Protein AF-A0A956WXZ6-F1 (afdb_monomer_lite)

Foldseek 3Di:
DLVVLLVCLVVLCPDPDPVSPLLSVQLVCLLVVCVVVQVDPVVSVGPHDPVRSVVSSVVSSVVSVVVVVVVD

Sequence (72 aa):
PMAMILAGASLLSHIESNDARLASRAIYESTLEAVYDGFATADLGGPTRTDEFTGEVIRRVRTKIEIWSSLT

Secondary structure (DSSP, 8-state):
-HHHHHHHHHHHHTSS-HHHHHHHHHHHHHHHHHHHTT--BGGGT--B-HHHHHHHHHHHHHHHHHHHHH--

pLDDT: mean 96.46, std 4.79, range [61.94, 98.75]

Structure (mmCIF, N/CA/C/O backbone):
data_AF-A0A956WXZ6-F1
#
_entry.id   AF-A0A956WXZ6-F1
#
loop_
_atom_site.group_PDB
_atom_site.id
_atom_site.type_symbol
_atom_site.label_atom_id
_atom_site.label_alt_id
_atom_site.label_comp_id
_atom_site.label_asym_id
_atom_site.label_entity_id
_atom_site.label_seq_id
_atom_site.pdbx_PDB_ins_code
_atom_site.Cartn_x
_atom_site.Cartn_y
_atom_site.Cartn_z
_atom_site.occupancy
_atom_site.B_iso_or_equiv
_atom_site.auth_seq_id
_atom_site.auth_comp_id
_atom_site.auth_asym_id
_atom_site.auth_atom_id
_atom_site.pdbx_PDB_model_num
ATOM 1 N N . PRO A 1 1 ? 2.041 7.280 -8.016 1.00 95.56 1 PRO A N 1
ATOM 2 C CA . PRO A 1 1 ? 0.855 7.488 -7.127 1.00 95.56 1 PRO A CA 1
ATOM 3 C C . PRO A 1 1 ? 1.090 7.133 -5.645 1.00 95.56 1 PRO A C 1
ATOM 5 O O . PRO A 1 1 ? 0.315 7.567 -4.797 1.00 95.56 1 PRO A O 1
ATOM 8 N N . MET A 1 2 ? 2.151 6.375 -5.339 1.00 97.25 2 MET A N 1
ATOM 9 C CA . MET A 1 2 ? 2.489 5.884 -3.999 1.00 97.25 2 MET A CA 1
ATOM 10 C C . MET A 1 2 ? 2.399 6.950 -2.895 1.00 97.25 2 MET A C 1
ATOM 12 O O . MET A 1 2 ? 1.668 6.756 -1.932 1.00 97.25 2 MET A O 1
ATOM 16 N N . ALA A 1 3 ? 3.068 8.099 -3.052 1.00 97.62 3 ALA A N 1
ATOM 17 C CA . ALA A 1 3 ? 3.094 9.141 -2.021 1.00 97.62 3 ALA A CA 1
ATOM 18 C C . ALA A 1 3 ? 1.691 9.637 -1.615 1.00 97.62 3 ALA A C 1
ATOM 20 O O . ALA A 1 3 ? 1.398 9.748 -0.428 1.00 97.62 3 ALA A O 1
ATOM 21 N N . MET A 1 4 ? 0.799 9.877 -2.583 1.00 98.06 4 MET A N 1
ATOM 22 C CA . MET A 1 4 ? -0.574 10.326 -2.305 1.00 98.06 4 MET A CA 1
ATOM 23 C C . MET A 1 4 ? -1.403 9.251 -1.587 1.00 98.06 4 MET A C 1
ATOM 25 O O . MET A 1 4 ? -2.169 9.566 -0.680 1.00 98.06 4 MET A O 1
ATOM 29 N N . ILE A 1 5 ? -1.226 7.980 -1.959 1.00 98.44 5 ILE A N 1
ATOM 30 C CA . ILE A 1 5 ? -1.904 6.846 -1.314 1.00 98.44 5 ILE A CA 1
ATOM 31 C C . ILE A 1 5 ? -1.454 6.720 0.148 1.00 98.44 5 ILE A C 1
ATOM 33 O O . ILE A 1 5 ? -2.285 6.622 1.052 1.00 98.44 5 ILE A O 1
ATOM 37 N N . LEU A 1 6 ? -0.142 6.786 0.391 1.00 98.50 6 LEU A N 1
ATOM 38 C CA . LEU A 1 6 ? 0.427 6.719 1.738 1.00 98.50 6 LEU A CA 1
ATOM 39 C C . LEU A 1 6 ? 0.042 7.930 2.596 1.00 98.50 6 LEU A C 1
ATOM 41 O O . LEU A 1 6 ? -0.163 7.777 3.796 1.00 98.50 6 LEU A O 1
ATOM 45 N N . ALA A 1 7 ? -0.121 9.115 2.001 1.00 98.56 7 ALA A N 1
ATOM 46 C CA . ALA A 1 7 ? -0.652 10.278 2.710 1.00 98.56 7 ALA A CA 1
ATOM 47 C C . ALA A 1 7 ? -2.088 10.034 3.209 1.00 98.56 7 ALA A C 1
ATOM 49 O O . ALA A 1 7 ? -2.402 10.348 4.356 1.00 98.56 7 ALA A O 1
ATOM 50 N N . GLY A 1 8 ? -2.943 9.408 2.392 1.00 98.06 8 GLY A N 1
ATOM 51 C CA . GLY A 1 8 ? -4.287 8.997 2.812 1.00 98.06 8 GLY A CA 1
ATOM 52 C C . GLY A 1 8 ? -4.262 7.974 3.950 1.00 98.06 8 GLY A C 1
ATOM 53 O O . GLY A 1 8 ? -4.982 8.125 4.936 1.00 98.06 8 GLY A O 1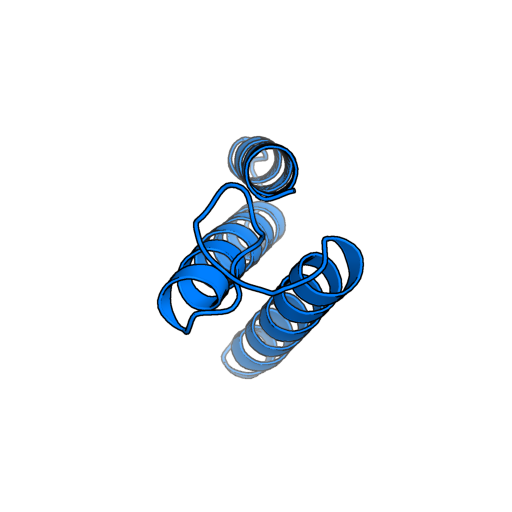
ATOM 54 N N . ALA A 1 9 ? -3.380 6.974 3.864 1.00 98.38 9 ALA A N 1
ATOM 55 C CA . ALA A 1 9 ? -3.176 6.010 4.945 1.00 98.38 9 ALA A CA 1
ATOM 56 C C . ALA A 1 9 ? -2.710 6.692 6.243 1.00 98.38 9 ALA A C 1
ATOM 58 O O . ALA A 1 9 ? -3.213 6.375 7.322 1.00 98.38 9 ALA A O 1
ATOM 59 N N . SER A 1 10 ? -1.791 7.655 6.140 1.00 98.38 10 SER A N 1
ATOM 60 C CA . SER A 1 10 ? -1.297 8.439 7.273 1.00 98.38 10 SER A CA 1
ATOM 61 C C . SER A 1 10 ? -2.406 9.258 7.930 1.00 98.38 10 SER A C 1
ATOM 63 O O . SER A 1 10 ? -2.510 9.288 9.151 1.00 98.38 10 SER A O 1
ATOM 65 N N . LEU A 1 11 ? -3.297 9.878 7.153 1.00 98.06 11 LEU A N 1
ATOM 66 C CA . LEU A 1 11 ? -4.433 10.609 7.717 1.00 98.06 11 LEU A CA 1
ATOM 67 C C . LEU A 1 11 ? -5.323 9.692 8.572 1.00 98.06 11 LEU A C 1
ATOM 69 O O . LEU A 1 11 ? -5.692 10.051 9.688 1.00 98.06 11 LEU A O 1
ATOM 73 N N . LEU A 1 12 ? -5.616 8.484 8.080 1.00 98.00 12 LEU A N 1
ATOM 74 C CA . LEU A 1 12 ? -6.450 7.512 8.790 1.00 98.00 12 LEU A CA 1
ATOM 75 C C . LEU A 1 12 ? -5.827 7.035 10.111 1.00 98.00 12 LEU A C 1
ATOM 77 O O . LEU A 1 12 ? -6.566 6.750 11.050 1.00 98.00 12 LEU A O 1
ATOM 81 N N . SER A 1 13 ? -4.494 6.987 10.230 1.00 96.50 13 SER A N 1
ATOM 82 C CA . SER A 1 13 ? -3.842 6.576 11.484 1.00 96.50 13 SER A CA 1
ATOM 83 C C . SER A 1 13 ? -4.007 7.586 12.622 1.00 96.50 13 SER A C 1
ATOM 85 O O . SER A 1 13 ? -3.784 7.225 13.773 1.00 96.50 13 SER A O 1
ATOM 87 N N . HIS A 1 14 ? -4.379 8.833 12.316 1.00 97.06 14 HIS A N 1
ATOM 88 C CA . HIS A 1 14 ? -4.617 9.885 13.311 1.00 97.06 14 HIS A CA 1
ATOM 89 C C . HIS A 1 14 ? -6.063 9.907 13.828 1.00 97.06 14 HIS A C 1
ATOM 91 O O . HIS A 1 14 ? -6.376 10.666 14.741 1.00 97.06 14 HIS A O 1
ATOM 97 N N . ILE A 1 15 ? -6.955 9.100 13.250 1.00 98.06 15 ILE A N 1
ATOM 98 C CA . ILE A 1 15 ? -8.341 8.988 13.704 1.00 98.06 15 ILE A CA 1
ATOM 99 C C . ILE A 1 15 ? -8.396 7.969 14.846 1.00 98.06 15 ILE A C 1
ATOM 101 O O . ILE A 1 15 ? -7.947 6.830 14.698 1.00 98.06 15 ILE A O 1
ATOM 105 N N . GLU A 1 16 ? -9.000 8.350 15.973 1.00 96.69 16 GLU A N 1
ATOM 106 C CA . GLU A 1 16 ? -9.209 7.484 17.142 1.00 96.69 16 GLU A CA 1
ATOM 107 C C . GLU A 1 16 ? -10.321 6.445 16.896 1.00 96.69 16 GLU A C 1
ATOM 109 O O . GLU A 1 16 ? -11.370 6.434 17.532 1.00 96.69 16 GLU A O 1
ATOM 114 N N . SER A 1 17 ? -10.101 5.555 15.929 1.00 96.94 17 SER A N 1
ATOM 115 C CA . SER A 1 17 ? -11.004 4.459 15.581 1.00 96.94 17 SER A CA 1
ATOM 116 C C . SER A 1 17 ? -10.209 3.207 15.222 1.00 96.94 17 SER A C 1
ATOM 118 O O . SER A 1 17 ? -9.194 3.275 14.526 1.00 96.94 17 SER A O 1
ATOM 120 N N . ASN A 1 18 ? -10.672 2.046 15.691 1.00 93.88 18 ASN A N 1
ATOM 121 C CA . ASN A 1 18 ? -10.075 0.761 15.323 1.00 93.88 18 ASN A CA 1
ATOM 122 C C . ASN A 1 18 ? -10.165 0.528 13.810 1.00 93.88 18 ASN A C 1
ATOM 124 O O . ASN A 1 18 ? -9.164 0.157 13.200 1.00 93.88 18 ASN A O 1
ATOM 128 N N . ASP A 1 19 ? -11.312 0.835 13.203 1.00 94.56 19 ASP A N 1
ATOM 129 C CA . ASP A 1 19 ? -11.536 0.677 11.764 1.00 94.56 19 ASP A CA 1
ATOM 130 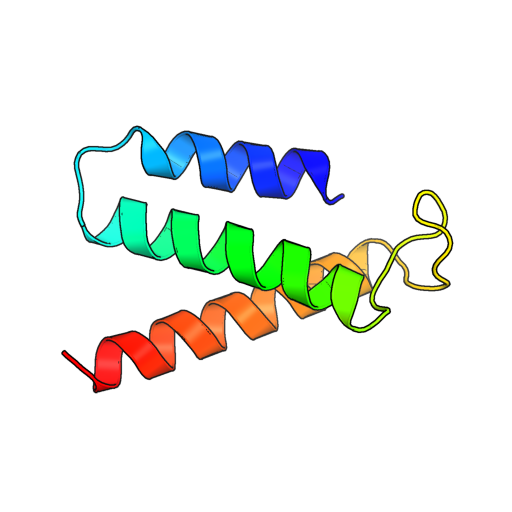C C . ASP A 1 19 ? -10.607 1.583 10.957 1.00 94.56 19 ASP A C 1
ATOM 132 O O . ASP A 1 19 ? -10.029 1.157 9.958 1.00 94.56 19 ASP A O 1
ATOM 136 N N . ALA A 1 20 ? -10.389 2.817 11.424 1.00 96.81 20 ALA A N 1
ATOM 137 C CA . ALA A 1 20 ? -9.472 3.743 10.769 1.00 96.81 20 ALA A CA 1
ATOM 138 C C . ALA A 1 20 ? -8.015 3.260 10.846 1.00 96.81 20 ALA A C 1
ATOM 140 O O . ALA A 1 20 ? -7.300 3.299 9.842 1.00 96.81 20 ALA A O 1
ATOM 141 N N . ARG A 1 21 ? -7.581 2.722 11.996 1.00 95.69 21 ARG A N 1
ATOM 142 C CA . ARG A 1 21 ? -6.245 2.116 12.127 1.00 95.69 21 ARG A CA 1
ATOM 143 C C . ARG A 1 21 ? -6.085 0.873 11.252 1.00 95.69 21 ARG A C 1
ATOM 145 O O . ARG A 1 21 ? -5.034 0.711 10.633 1.00 95.69 21 ARG A O 1
ATOM 152 N N . LEU A 1 22 ? -7.106 0.018 11.165 1.00 95.50 22 LEU A N 1
ATOM 153 C CA . LEU A 1 22 ? -7.092 -1.154 10.285 1.00 95.50 22 LEU A CA 1
ATOM 154 C C . LEU A 1 22 ? -7.030 -0.745 8.811 1.00 95.50 22 LEU A C 1
ATOM 156 O O . LEU A 1 22 ? -6.196 -1.266 8.074 1.00 95.50 22 LEU A O 1
ATOM 160 N N . ALA A 1 23 ? -7.836 0.230 8.391 1.00 96.81 23 ALA A N 1
ATOM 161 C CA . ALA A 1 23 ? -7.808 0.760 7.032 1.00 96.81 23 ALA A CA 1
ATOM 162 C C . ALA A 1 23 ? -6.445 1.387 6.692 1.00 96.81 23 ALA A C 1
ATOM 164 O O . ALA A 1 23 ? -5.871 1.082 5.646 1.00 96.81 23 ALA A O 1
ATOM 165 N N . SER A 1 24 ? -5.889 2.200 7.598 1.00 98.25 24 SER A N 1
ATOM 166 C CA . SER A 1 24 ? -4.542 2.767 7.465 1.00 98.25 24 SER A CA 1
ATOM 167 C C . SER A 1 24 ? -3.500 1.671 7.238 1.00 98.25 24 SER A C 1
ATOM 169 O O . SER A 1 24 ? -2.770 1.696 6.244 1.00 98.25 24 SER A O 1
ATOM 171 N N . ARG A 1 25 ? -3.487 0.657 8.112 1.00 97.81 25 ARG A N 1
ATOM 172 C CA . ARG A 1 25 ? -2.566 -0.478 8.024 1.00 97.81 25 ARG A CA 1
ATOM 173 C C . ARG A 1 25 ? -2.727 -1.247 6.712 1.00 97.81 25 ARG A C 1
ATOM 175 O O . ARG A 1 25 ? -1.725 -1.532 6.061 1.00 97.81 25 ARG A O 1
ATOM 182 N N . ALA A 1 26 ? -3.960 -1.539 6.299 1.00 98.31 26 ALA A N 1
ATOM 183 C CA . ALA A 1 26 ? -4.232 -2.244 5.049 1.00 98.31 26 ALA A CA 1
ATOM 184 C C . ALA A 1 26 ? -3.660 -1.492 3.838 1.00 98.31 26 ALA A C 1
ATOM 186 O O . ALA A 1 26 ? -3.059 -2.122 2.968 1.00 98.31 26 ALA A O 1
ATOM 187 N N . ILE A 1 27 ? -3.808 -0.163 3.786 1.00 98.75 27 ILE A N 1
ATOM 188 C CA . ILE A 1 27 ? -3.298 0.666 2.683 1.00 98.75 27 ILE A CA 1
ATOM 189 C C . ILE A 1 27 ? -1.766 0.727 2.701 1.00 98.75 27 ILE A C 1
ATOM 191 O O . ILE A 1 27 ? -1.151 0.541 1.648 1.00 98.75 27 ILE A O 1
ATOM 195 N N . TYR A 1 28 ? -1.147 0.948 3.868 1.00 98.62 28 TYR A N 1
ATOM 196 C CA . TYR A 1 28 ? 0.315 0.963 4.011 1.00 98.62 28 TYR A CA 1
ATOM 197 C C . TYR A 1 28 ? 0.940 -0.350 3.537 1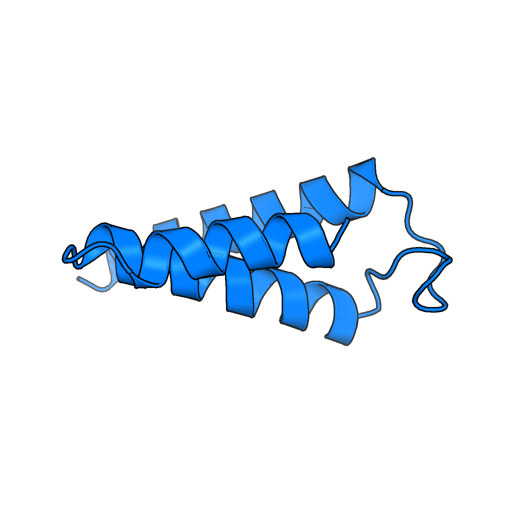.00 98.62 28 TYR A C 1
ATOM 199 O O . TYR A 1 28 ? 1.791 -0.335 2.647 1.00 98.62 28 TYR A O 1
ATOM 207 N N . GLU A 1 29 ? 0.487 -1.476 4.092 1.00 98.56 29 GLU A N 1
ATOM 208 C CA . GLU A 1 29 ? 1.007 -2.798 3.742 1.00 98.56 29 GLU A CA 1
ATOM 209 C C . GLU A 1 29 ? 0.782 -3.096 2.258 1.00 98.56 29 GLU A C 1
ATOM 211 O O . GLU A 1 29 ? 1.735 -3.393 1.550 1.00 98.56 29 GLU A O 1
ATOM 216 N N . SER A 1 30 ? -0.441 -2.915 1.749 1.00 98.75 30 SER A N 1
ATOM 217 C CA . SER A 1 30 ? -0.762 -3.215 0.345 1.00 98.75 30 SER A CA 1
ATOM 218 C C . SER A 1 30 ? 0.068 -2.404 -0.648 1.00 98.75 30 SER A C 1
ATOM 220 O O . SER A 1 30 ? 0.435 -2.914 -1.703 1.00 98.75 30 SER A O 1
ATOM 222 N N . THR A 1 31 ? 0.364 -1.142 -0.324 1.00 98.69 31 THR A N 1
ATOM 223 C CA . THR A 1 31 ? 1.167 -0.266 -1.186 1.00 98.69 31 THR A CA 1
ATOM 224 C C . THR A 1 31 ? 2.634 -0.690 -1.203 1.00 98.69 31 THR A C 1
ATOM 226 O O . THR A 1 31 ? 3.248 -0.723 -2.268 1.00 98.69 31 THR A O 1
ATOM 229 N N . LEU A 1 32 ? 3.202 -1.017 -0.038 1.00 98.44 32 LEU A N 1
ATOM 230 C CA . LEU A 1 32 ? 4.597 -1.452 0.075 1.00 98.44 32 LEU A CA 1
ATOM 231 C C . LEU A 1 32 ? 4.802 -2.850 -0.516 1.00 98.44 32 LEU A C 1
ATOM 233 O O . LEU A 1 32 ? 5.768 -3.067 -1.240 1.00 98.44 32 LEU A O 1
ATOM 237 N N . GLU A 1 33 ? 3.871 -3.769 -0.264 1.00 98.56 33 GLU A N 1
ATOM 238 C CA . GLU A 1 33 ? 3.884 -5.120 -0.824 1.00 98.56 33 GLU A CA 1
ATOM 239 C C . GLU A 1 33 ? 3.759 -5.098 -2.354 1.00 98.56 33 GLU A C 1
ATOM 241 O O . GLU A 1 33 ? 4.453 -5.853 -3.024 1.00 98.56 33 GLU A O 1
ATOM 246 N N . ALA A 1 34 ? 2.930 -4.215 -2.930 1.00 98.44 34 ALA A N 1
ATOM 247 C CA . ALA A 1 34 ? 2.824 -4.084 -4.386 1.00 98.44 34 ALA A CA 1
ATOM 248 C C . ALA A 1 34 ? 4.172 -3.710 -5.022 1.00 98.44 34 ALA A C 1
ATOM 250 O O . ALA A 1 34 ? 4.605 -4.360 -5.971 1.00 98.44 34 ALA A O 1
ATOM 251 N N . VAL A 1 35 ? 4.869 -2.714 -4.463 1.00 97.75 35 VAL A N 1
ATOM 252 C CA . VAL A 1 35 ? 6.204 -2.317 -4.941 1.00 97.75 35 VAL A CA 1
ATOM 253 C C . VAL A 1 35 ? 7.222 -3.437 -4.729 1.00 97.75 35 VAL A C 1
ATOM 255 O O . VAL A 1 35 ? 8.013 -3.712 -5.628 1.00 97.75 35 VAL A O 1
ATOM 258 N N . TYR A 1 36 ? 7.193 -4.091 -3.564 1.00 97.56 36 TYR A N 1
ATOM 259 C CA . TYR A 1 36 ? 8.076 -5.215 -3.251 1.00 97.56 36 TYR A CA 1
ATOM 260 C C . TYR A 1 36 ? 7.926 -6.366 -4.260 1.00 97.56 36 TYR A C 1
ATOM 262 O O . TYR A 1 36 ? 8.928 -6.923 -4.701 1.00 97.56 36 TYR A O 1
ATOM 270 N N . ASP A 1 37 ? 6.699 -6.649 -4.703 1.00 97.56 37 ASP A N 1
ATOM 271 C CA . ASP A 1 37 ? 6.391 -7.672 -5.711 1.00 97.56 37 ASP A CA 1
ATOM 272 C C . ASP A 1 37 ? 6.646 -7.208 -7.163 1.00 97.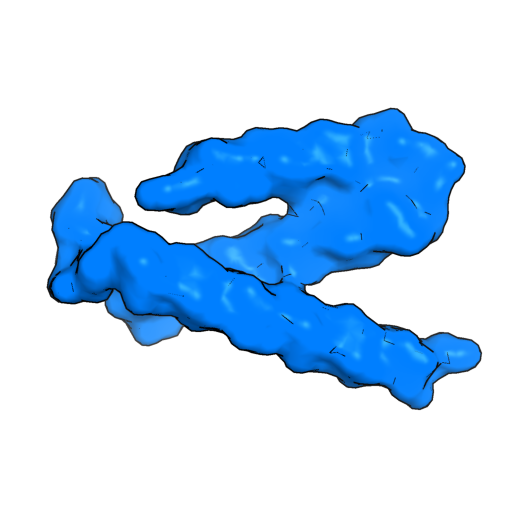56 37 ASP A C 1
ATOM 274 O O . ASP A 1 37 ? 6.269 -7.888 -8.119 1.00 97.56 37 ASP A O 1
ATOM 278 N N . GLY A 1 38 ? 7.267 -6.041 -7.359 1.00 95.81 38 GLY A N 1
ATOM 279 C CA . GLY A 1 38 ? 7.615 -5.506 -8.677 1.00 95.81 38 GLY A CA 1
ATOM 280 C C . GLY A 1 38 ? 6.484 -4.759 -9.391 1.00 95.81 38 GLY A C 1
ATOM 281 O O . GLY A 1 38 ? 6.683 -4.270 -10.506 1.00 95.81 38 GLY A O 1
ATOM 282 N N . PHE A 1 39 ? 5.320 -4.599 -8.754 1.00 97.69 39 PHE A N 1
ATOM 283 C CA . PHE A 1 39 ? 4.262 -3.700 -9.214 1.00 97.69 39 PHE A CA 1
ATOM 284 C C . PHE A 1 39 ? 4.674 -2.263 -8.885 1.00 97.69 39 PHE A C 1
ATOM 286 O O . PHE A 1 39 ? 4.285 -1.692 -7.873 1.00 97.69 39 PHE A O 1
ATOM 293 N N . ALA A 1 40 ? 5.526 -1.686 -9.725 1.00 96.88 40 ALA A N 1
ATOM 294 C CA . ALA A 1 40 ? 6.073 -0.346 -9.552 1.00 96.88 40 ALA A CA 1
ATOM 295 C C . ALA A 1 40 ? 5.893 0.486 -10.827 1.00 96.88 40 ALA A C 1
ATOM 297 O O . ALA A 1 40 ? 5.933 -0.045 -11.941 1.00 96.88 40 ALA A O 1
ATOM 298 N N . THR A 1 41 ? 5.671 1.790 -10.658 1.00 97.75 41 THR A N 1
ATOM 299 C CA . THR A 1 41 ? 5.591 2.753 -11.764 1.00 97.75 41 THR A CA 1
ATOM 300 C C . THR A 1 41 ? 6.982 3.146 -12.266 1.00 97.75 41 THR A C 1
ATOM 302 O O . THR A 1 41 ? 7.988 2.864 -11.613 1.00 97.75 41 THR A O 1
ATOM 305 N N . ALA A 1 42 ? 7.049 3.805 -13.427 1.00 97.38 42 ALA A N 1
ATOM 306 C CA . ALA A 1 42 ? 8.311 4.150 -14.093 1.00 97.38 42 ALA A CA 1
ATOM 307 C C . ALA A 1 42 ? 9.278 4.975 -13.223 1.00 97.38 42 ALA A C 1
ATOM 309 O O . ALA A 1 42 ? 10.485 4.761 -13.276 1.00 97.38 42 ALA A O 1
ATOM 310 N N . ASP A 1 43 ? 8.763 5.873 -12.379 1.00 96.44 43 ASP A N 1
ATOM 311 C CA . ASP A 1 43 ? 9.547 6.660 -11.415 1.00 96.44 43 ASP A CA 1
ATOM 312 C C . ASP A 1 43 ? 10.194 5.810 -10.309 1.00 96.44 43 ASP A C 1
ATOM 314 O O . ASP A 1 43 ? 11.205 6.204 -9.734 1.00 96.44 43 ASP A O 1
ATOM 318 N N . LEU A 1 44 ? 9.644 4.623 -10.051 1.00 95.44 44 LEU A N 1
ATOM 319 C CA . LEU A 1 44 ? 10.163 3.622 -9.121 1.00 95.44 44 LEU A CA 1
ATOM 320 C C . LEU A 1 44 ? 10.901 2.482 -9.851 1.00 95.44 44 LEU A C 1
ATOM 322 O O . LEU A 1 44 ? 11.194 1.453 -9.248 1.00 95.44 44 LEU A O 1
ATOM 326 N N . GLY A 1 45 ? 11.197 2.647 -11.146 1.00 94.81 45 GLY A N 1
ATOM 327 C CA . GLY A 1 45 ? 11.940 1.675 -11.953 1.00 94.81 45 GLY A CA 1
ATOM 328 C C . GLY A 1 45 ? 11.124 0.482 -12.461 1.00 94.81 45 GLY A C 1
ATOM 329 O O . GLY A 1 45 ? 11.713 -0.464 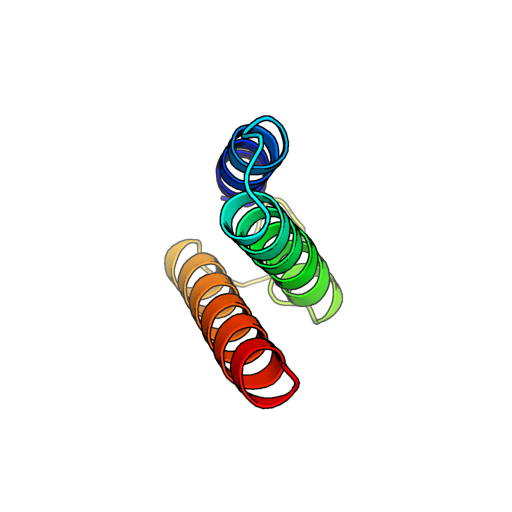-12.980 1.00 94.81 45 GLY A O 1
ATOM 330 N N . GLY A 1 46 ? 9.794 0.505 -12.331 1.00 96.06 46 GLY A N 1
ATOM 331 C CA . GLY A 1 46 ? 8.918 -0.555 -12.833 1.00 96.06 46 GLY A CA 1
ATOM 332 C C . GLY A 1 46 ? 8.139 -0.169 -14.100 1.00 96.06 46 GLY A C 1
ATOM 333 O O . GLY A 1 46 ? 8.034 1.008 -14.441 1.00 96.06 46 GLY A O 1
ATOM 334 N N . PRO A 1 47 ? 7.566 -1.145 -14.823 1.00 97.25 47 PRO A N 1
ATOM 335 C CA . PRO A 1 47 ? 6.850 -0.901 -16.078 1.00 97.25 47 PRO A CA 1
ATOM 336 C C . PRO A 1 47 ? 5.358 -0.560 -15.895 1.00 97.25 47 PRO A C 1
ATOM 338 O O . PRO A 1 47 ? 4.663 -0.321 -16.880 1.00 97.25 47 PRO A O 1
ATOM 341 N N . THR A 1 48 ? 4.851 -0.573 -14.661 1.00 98.06 48 THR A N 1
ATOM 342 C CA . THR A 1 48 ? 3.412 -0.513 -14.358 1.00 98.06 48 THR A CA 1
ATOM 343 C C . THR A 1 48 ? 2.851 0.883 -14.616 1.00 98.06 48 THR A C 1
ATOM 345 O O . THR A 1 48 ? 3.470 1.892 -14.264 1.00 98.06 48 THR A O 1
ATOM 348 N N . ARG A 1 49 ? 1.644 0.974 -15.175 1.00 98.06 49 ARG A N 1
ATOM 349 C CA . ARG A 1 49 ? 0.941 2.255 -15.319 1.00 98.06 49 ARG A CA 1
ATOM 350 C C . ARG A 1 49 ? 0.329 2.702 -13.990 1.00 98.06 49 ARG A C 1
ATOM 352 O O . ARG A 1 49 ? 0.061 1.908 -13.092 1.00 98.06 49 ARG A O 1
ATOM 359 N N . THR A 1 50 ? 0.069 3.999 -13.851 1.00 97.38 50 THR A N 1
ATOM 360 C CA . THR A 1 50 ? -0.500 4.569 -12.617 1.00 97.38 50 THR A CA 1
ATOM 361 C C . THR A 1 50 ? -1.851 3.949 -12.240 1.00 97.38 50 THR A C 1
ATOM 363 O O . THR A 1 50 ? -2.105 3.716 -11.056 1.00 97.38 50 THR A O 1
ATOM 366 N N . ASP A 1 51 ? -2.712 3.687 -13.223 1.00 97.88 51 ASP A N 1
ATOM 367 C CA . ASP A 1 51 ? -4.024 3.059 -13.046 1.00 97.88 51 ASP A CA 1
ATOM 368 C C . ASP A 1 51 ? -3.909 1.592 -12.620 1.00 97.88 51 ASP A C 1
ATOM 370 O O . ASP A 1 51 ? -4.564 1.187 -11.661 1.00 97.88 51 ASP A O 1
ATOM 374 N N . GLU A 1 52 ? -3.007 0.835 -13.245 1.00 98.44 52 GLU A N 1
ATOM 375 C CA . GLU A 1 52 ? -2.714 -0.561 -12.894 1.00 98.44 52 GLU A CA 1
ATOM 376 C C . GLU A 1 52 ? -2.167 -0.679 -11.466 1.00 98.44 52 GLU A C 1
ATOM 378 O O . GLU A 1 52 ? -2.667 -1.477 -10.674 1.00 98.44 52 GLU A O 1
ATOM 383 N N . PHE A 1 53 ? -1.198 0.169 -11.100 1.00 98.44 53 PHE A N 1
ATOM 384 C CA . PHE A 1 53 ? -0.648 0.207 -9.744 1.00 98.44 53 PHE A CA 1
ATOM 385 C C . PHE A 1 53 ? -1.737 0.505 -8.711 1.00 98.44 53 PHE A C 1
ATOM 387 O O . PHE A 1 53 ? -1.854 -0.173 -7.692 1.00 98.44 53 PHE A O 1
ATOM 394 N N . THR A 1 54 ? -2.561 1.521 -8.975 1.00 98.31 54 THR A N 1
ATOM 395 C CA . THR A 1 54 ? -3.628 1.924 -8.050 1.00 98.31 54 THR A CA 1
ATOM 396 C C . THR A 1 54 ? -4.685 0.825 -7.920 1.00 98.31 54 THR A C 1
ATOM 398 O O . THR A 1 54 ? -5.141 0.540 -6.813 1.00 98.31 54 THR A O 1
ATOM 401 N N . GLY A 1 55 ? -5.042 0.171 -9.029 1.00 98.56 55 GLY A N 1
ATOM 402 C CA . GLY A 1 55 ? -5.952 -0.972 -9.043 1.00 98.56 55 GLY A CA 1
ATOM 403 C C . GLY A 1 55 ? -5.431 -2.150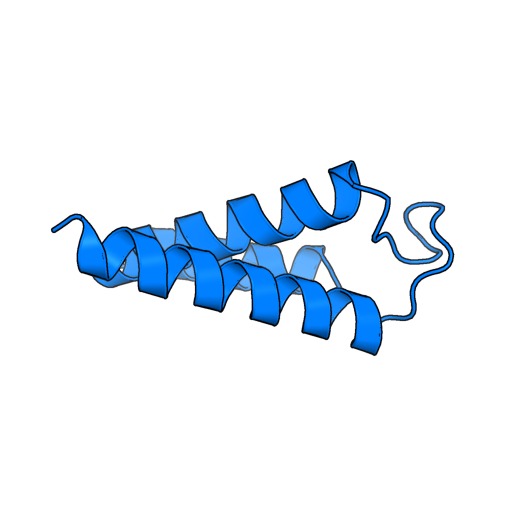 -8.220 1.00 98.56 55 GLY A C 1
ATOM 404 O O . GLY A 1 55 ? -6.184 -2.718 -7.428 1.00 98.56 55 GLY A O 1
ATOM 405 N N . GLU A 1 56 ? -4.141 -2.469 -8.336 1.00 98.56 56 GLU A N 1
ATOM 406 C CA . GLU A 1 56 ? -3.520 -3.554 -7.572 1.00 98.56 56 GLU A CA 1
ATOM 407 C C . GLU A 1 56 ? -3.496 -3.262 -6.067 1.00 98.56 56 GLU A C 1
ATOM 409 O O . GLU A 1 56 ? -3.858 -4.124 -5.261 1.00 98.56 56 GLU A O 1
ATOM 414 N N . VAL A 1 57 ? -3.175 -2.026 -5.669 1.00 98.69 57 VAL A N 1
ATOM 415 C CA . VAL A 1 57 ? -3.265 -1.611 -4.260 1.00 98.69 57 VAL A CA 1
ATOM 416 C C . VAL A 1 57 ? -4.699 -1.749 -3.741 1.00 98.69 57 VAL A C 1
ATOM 418 O O . VAL A 1 57 ? -4.907 -2.330 -2.678 1.00 98.69 57 VAL A O 1
ATOM 421 N N . ILE A 1 58 ? -5.706 -1.283 -4.492 1.00 98.62 58 ILE A N 1
ATOM 422 C CA . ILE A 1 58 ? -7.123 -1.412 -4.105 1.00 98.62 58 ILE A CA 1
ATOM 423 C C . ILE A 1 58 ? -7.519 -2.883 -3.932 1.00 98.62 58 ILE A C 1
ATOM 425 O O . ILE A 1 58 ? -8.224 -3.220 -2.977 1.00 98.62 58 ILE A O 1
ATOM 429 N N . ARG A 1 59 ? -7.081 -3.761 -4.840 1.00 98.69 59 ARG A N 1
ATOM 430 C CA . ARG A 1 59 ? -7.364 -5.199 -4.777 1.00 98.69 59 ARG A CA 1
ATOM 431 C C . ARG A 1 59 ? -6.800 -5.811 -3.493 1.00 98.69 59 ARG A C 1
ATOM 433 O O . ARG A 1 59 ? -7.547 -6.450 -2.756 1.00 98.69 59 ARG A O 1
ATOM 440 N N . ARG A 1 60 ? -5.521 -5.559 -3.193 1.00 98.62 60 ARG A N 1
ATOM 441 C CA . ARG A 1 60 ? -4.843 -6.043 -1.975 1.00 98.62 60 ARG A CA 1
ATOM 442 C C . ARG A 1 60 ? -5.498 -5.522 -0.696 1.00 98.62 60 ARG A C 1
ATOM 444 O O . ARG A 1 60 ? -5.734 -6.308 0.221 1.00 98.62 60 ARG A O 1
ATOM 451 N N . VAL A 1 61 ? -5.869 -4.239 -0.660 1.00 98.50 61 VAL A N 1
ATOM 452 C CA . VAL A 1 61 ? -6.575 -3.634 0.483 1.00 98.50 61 VAL A CA 1
ATOM 453 C C . VAL A 1 61 ? -7.898 -4.349 0.748 1.00 98.50 61 VAL A C 1
ATOM 455 O O . VAL A 1 61 ? -8.155 -4.726 1.890 1.00 98.50 61 VAL A O 1
ATOM 458 N N . ARG A 1 62 ? -8.724 -4.579 -0.286 1.00 97.81 62 ARG A N 1
ATOM 459 C CA . ARG A 1 62 ? -9.998 -5.304 -0.126 1.00 97.81 62 ARG A CA 1
ATOM 460 C C . ARG A 1 62 ? -9.778 -6.706 0.420 1.00 97.81 62 ARG A C 1
ATOM 462 O O . ARG A 1 62 ? -10.430 -7.066 1.391 1.00 97.81 62 ARG A O 1
ATOM 469 N N . THR A 1 63 ? -8.833 -7.451 -0.156 1.00 97.88 63 THR A N 1
ATOM 470 C CA . THR A 1 63 ? -8.503 -8.803 0.308 1.00 97.88 63 THR A CA 1
ATOM 471 C C . THR A 1 63 ? -8.076 -8.807 1.776 1.00 97.88 63 THR A C 1
ATOM 473 O O . THR A 1 63 ? -8.559 -9.634 2.541 1.00 97.88 63 THR A O 1
ATOM 476 N N . LYS A 1 64 ? -7.219 -7.870 2.206 1.00 96.94 64 LYS A N 1
ATOM 477 C CA . LYS A 1 64 ? -6.806 -7.770 3.616 1.00 96.94 64 LYS A CA 1
ATOM 478 C C . LYS A 1 64 ? -7.990 -7.481 4.538 1.00 96.94 64 LYS A C 1
ATOM 480 O O . LYS A 1 64 ? -8.139 -8.169 5.541 1.00 96.94 64 LYS A O 1
ATOM 485 N N . ILE A 1 65 ? -8.840 -6.510 4.194 1.00 94.75 65 ILE A N 1
ATOM 486 C CA . ILE A 1 65 ? -10.019 -6.162 5.004 1.00 94.75 65 ILE A CA 1
ATOM 487 C C . ILE A 1 65 ? -10.980 -7.351 5.108 1.00 94.75 65 ILE A C 1
ATOM 489 O O . ILE A 1 65 ? -11.421 -7.675 6.207 1.00 94.75 65 ILE A O 1
ATOM 493 N N . GLU A 1 66 ? -11.265 -8.022 3.991 1.00 94.38 66 GLU A N 1
ATOM 494 C CA . GLU A 1 66 ? -12.128 -9.205 3.949 1.00 94.38 66 GLU A CA 1
ATOM 495 C C . GLU A 1 66 ? -11.580 -10.320 4.849 1.00 94.38 66 GLU A C 1
ATOM 497 O O . GLU A 1 66 ? -12.281 -10.792 5.745 1.00 94.38 66 GLU A O 1
ATOM 502 N N . ILE A 1 67 ? -10.298 -10.668 4.706 1.00 95.19 67 ILE A N 1
ATOM 503 C CA . ILE A 1 67 ? -9.656 -11.688 5.543 1.00 95.19 67 ILE A CA 1
ATOM 504 C C . ILE A 1 67 ? -9.696 -11.287 7.019 1.00 95.19 67 ILE A C 1
ATOM 506 O O . ILE A 1 67 ? -10.099 -12.088 7.857 1.00 95.19 67 ILE A O 1
ATOM 510 N N . TRP A 1 68 ? -9.311 -10.061 7.369 1.00 93.62 68 TRP A N 1
ATOM 511 C CA . TRP A 1 68 ? -9.267 -9.637 8.771 1.00 93.62 68 TRP A CA 1
ATOM 512 C C . TRP A 1 68 ? -10.655 -9.594 9.409 1.00 93.62 68 TRP A C 1
ATOM 514 O O . TRP A 1 68 ? -10.802 -10.025 10.550 1.00 93.62 68 TRP A O 1
ATOM 524 N N . SER A 1 69 ? -11.681 -9.177 8.662 1.00 86.19 69 SER A N 1
ATOM 525 C CA . SER A 1 69 ? -13.069 -9.222 9.135 1.00 86.19 69 SER A CA 1
ATOM 526 C C . SER A 1 69 ? -13.571 -10.641 9.411 1.00 86.19 69 SER A C 1
ATOM 528 O O . SER A 1 69 ? -14.455 -10.811 10.236 1.00 86.19 69 SER A O 1
ATOM 530 N N . SER A 1 70 ? -12.992 -11.661 8.766 1.00 89.62 70 SER A N 1
ATOM 531 C CA . SER A 1 70 ? -13.340 -13.069 9.006 1.00 89.62 70 SER A CA 1
ATOM 532 C C . SER A 1 70 ? -12.610 -13.700 10.201 1.00 89.62 70 SER A C 1
ATOM 534 O O . SER A 1 70 ? -12.986 -14.779 10.651 1.00 89.62 70 SER A O 1
ATOM 536 N N . LEU A 1 71 ? -11.554 -13.044 10.700 1.00 85.19 71 LEU A N 1
ATOM 537 C CA . LEU A 1 71 ? -10.720 -13.504 11.818 1.00 85.19 71 LEU A CA 1
ATOM 538 C C . LEU A 1 71 ? -11.102 -12.860 13.163 1.00 85.19 71 LEU A C 1
ATOM 540 O O . LEU A 1 71 ? -10.440 -13.134 14.166 1.00 85.19 71 LEU A O 1
ATOM 544 N N . THR A 1 72 ? -12.120 -11.996 13.171 1.00 61.94 72 THR A N 1
ATOM 545 C CA . THR A 1 72 ? -12.606 -11.250 14.345 1.00 61.94 72 THR A CA 1
ATOM 546 C C . THR A 1 72 ? -14.045 -11.640 14.642 1.00 61.94 72 THR A C 1
ATOM 548 O O . THR A 1 72 ? -14.376 -11.767 15.840 1.00 61.94 72 THR A O 1
#

Radius of gyration: 12.58 Å; chains: 1; bounding box: 25×24×33 Å